Protein AF-A0A3A8ZNZ8-F1 (afdb_monomer_lite)

Radius of gyration: 24.86 Å; chains: 1; bounding box: 52×68×75 Å

Sequence (167 aa):
MGINGIGANYYQVGYTNNKATKAEEGKSFAEIASQKVTEADRQYCLDRASAAFDTIGAHAPDEVRQAWLEASEETGSNGFSITSDGKHFHIPKLLVQHIIRSHNGEVDPDNILGNSVESAIRVAEKALYDIDHPLSGSPAKSIEVQQETMKERAFYVAFLEKLKGLS

pLDDT: mean 82.11, std 17.79, range [33.75, 98.12]

Structure (mmCIF, N/CA/C/O backbone):
data_AF-A0A3A8ZNZ8-F1
#
_entry.id   AF-A0A3A8ZNZ8-F1
#
loop_
_atom_site.group_PDB
_atom_site.id
_atom_site.type_symbol
_atom_site.label_atom_id
_atom_site.label_alt_id
_atom_site.label_comp_id
_atom_site.label_asym_id
_atom_site.label_entity_id
_atom_site.label_seq_id
_atom_site.pdbx_PDB_ins_code
_atom_site.Cartn_x
_atom_site.Cartn_y
_atom_site.Cartn_z
_atom_site.occupancy
_atom_site.B_iso_or_equiv
_atom_site.auth_seq_id
_atom_site.auth_comp_id
_atom_site.auth_asym_id
_atom_site.auth_atom_id
_atom_site.pdbx_PDB_model_num
ATOM 1 N N . MET A 1 1 ? -26.461 53.769 60.589 1.00 36.34 1 MET A N 1
ATOM 2 C CA . MET A 1 1 ? -25.697 54.061 59.358 1.00 36.34 1 MET A CA 1
ATOM 3 C C . MET A 1 1 ? -25.602 52.775 58.562 1.00 36.34 1 MET A C 1
ATOM 5 O O . MET A 1 1 ? -25.002 51.827 59.049 1.00 36.34 1 MET A O 1
ATOM 9 N N . GLY A 1 2 ? -26.311 52.712 57.434 1.00 38.44 2 GLY A N 1
ATOM 10 C CA . GLY A 1 2 ? -26.341 51.547 56.551 1.00 38.44 2 GLY A CA 1
ATOM 11 C C . GLY A 1 2 ? -25.093 51.492 55.680 1.00 38.44 2 GLY A C 1
ATOM 12 O O . GLY A 1 2 ? -24.607 52.528 55.231 1.00 38.44 2 GLY A O 1
ATOM 13 N N . ILE A 1 3 ? -24.580 50.285 55.461 1.00 41.00 3 ILE A N 1
ATOM 14 C CA . ILE A 1 3 ? -23.475 50.034 54.541 1.00 41.00 3 ILE A CA 1
ATOM 15 C C . ILE A 1 3 ? -24.070 49.272 53.359 1.00 41.00 3 ILE A C 1
ATOM 17 O O . ILE A 1 3 ? -24.557 48.153 53.509 1.00 41.00 3 ILE A O 1
ATOM 21 N N . ASN A 1 4 ? -24.104 49.945 52.210 1.00 35.25 4 ASN A N 1
ATOM 22 C CA . ASN A 1 4 ? -24.603 49.438 50.939 1.00 35.25 4 ASN A CA 1
ATOM 23 C C . ASN A 1 4 ? -23.760 48.243 50.474 1.00 35.25 4 ASN A C 1
ATOM 25 O O . ASN A 1 4 ? -22.558 48.380 50.249 1.00 35.25 4 ASN A O 1
ATOM 29 N N . GLY A 1 5 ? -24.401 47.086 50.301 1.00 39.19 5 GLY A N 1
ATOM 30 C CA . GLY A 1 5 ? -23.822 45.945 49.599 1.00 39.19 5 GLY A CA 1
ATOM 31 C C . GLY A 1 5 ? -23.709 46.260 48.110 1.00 39.19 5 GLY A C 1
ATOM 32 O O . GLY A 1 5 ? -24.709 46.496 47.437 1.00 39.19 5 GLY A O 1
ATOM 33 N N . ILE A 1 6 ? -22.475 46.303 47.621 1.00 46.06 6 ILE A N 1
ATOM 34 C CA . ILE A 1 6 ? -22.113 46.539 46.225 1.00 46.06 6 ILE A CA 1
ATOM 35 C C . ILE A 1 6 ? -22.653 45.384 45.372 1.00 46.06 6 ILE A C 1
ATOM 37 O O . ILE A 1 6 ? -22.267 44.230 45.555 1.00 46.06 6 ILE A O 1
ATOM 41 N N . GLY A 1 7 ? -23.543 45.702 44.431 1.00 45.19 7 GLY A N 1
ATOM 42 C CA . GLY A 1 7 ? -23.989 44.782 43.392 1.00 45.19 7 GLY A CA 1
ATOM 43 C C . GLY A 1 7 ? -22.862 44.514 42.398 1.00 45.19 7 GLY A C 1
ATOM 44 O O . GLY A 1 7 ? -22.532 45.372 41.583 1.00 45.19 7 GLY A O 1
ATOM 45 N N . ALA A 1 8 ? -22.282 43.318 42.452 1.00 38.47 8 ALA A N 1
ATOM 46 C CA . ALA A 1 8 ? -21.431 42.796 41.393 1.00 38.47 8 ALA A CA 1
ATOM 47 C C . ALA A 1 8 ? -22.297 41.943 40.458 1.00 38.47 8 ALA A C 1
ATOM 49 O O . ALA A 1 8 ? -22.501 40.751 40.684 1.00 38.47 8 ALA A O 1
ATOM 50 N N . ASN A 1 9 ? -22.828 42.580 39.412 1.00 36.50 9 ASN A N 1
ATOM 51 C CA . ASN A 1 9 ? -23.412 41.899 38.260 1.00 36.50 9 ASN A CA 1
ATOM 52 C C . ASN A 1 9 ? -22.301 41.142 37.521 1.00 36.50 9 ASN A C 1
ATOM 54 O O . ASN A 1 9 ? -21.703 41.660 36.577 1.00 36.50 9 ASN A O 1
ATOM 58 N N . TYR A 1 10 ? -22.013 39.916 37.949 1.00 36.00 10 TYR A N 1
ATOM 59 C CA . TYR A 1 10 ? -21.301 38.974 37.099 1.00 36.00 10 TYR A CA 1
ATOM 60 C C . TYR A 1 10 ? -22.264 38.535 36.002 1.00 36.00 10 TYR A C 1
ATOM 62 O O . TYR A 1 10 ? -23.184 37.753 36.230 1.00 36.00 10 TYR A O 1
ATOM 70 N N . TYR A 1 11 ? -22.050 39.064 34.800 1.00 42.28 11 TYR A N 1
ATOM 71 C CA . TYR A 1 11 ? -22.561 38.461 33.582 1.00 42.28 11 TYR A CA 1
ATOM 72 C C . TYR A 1 11 ? -22.107 36.995 33.554 1.00 42.28 11 TYR A C 1
ATOM 74 O O . TYR A 1 11 ? -20.946 36.702 33.273 1.00 42.28 11 TYR A O 1
ATOM 82 N N . GLN A 1 12 ? -23.018 36.062 33.839 1.00 37.00 12 GLN A N 1
ATOM 83 C CA . GLN A 1 12 ? -22.897 34.702 33.331 1.00 37.00 12 GLN A CA 1
ATOM 84 C C . GLN A 1 12 ? -23.047 34.807 31.813 1.00 37.00 12 GLN A C 1
ATOM 86 O O . GLN A 1 12 ? -24.152 34.782 31.273 1.00 37.00 12 GLN A O 1
ATOM 91 N N . VAL A 1 13 ? -21.921 34.968 31.117 1.00 36.59 13 VAL A N 1
ATOM 92 C CA . VAL A 1 13 ? -21.830 34.640 29.696 1.00 36.59 13 VAL A CA 1
ATOM 93 C C . VAL A 1 13 ? -22.034 33.134 29.626 1.00 36.59 13 VAL A C 1
ATOM 95 O O . VAL A 1 13 ? -21.107 32.344 29.791 1.00 36.59 13 VAL A O 1
ATOM 98 N N . GLY A 1 14 ? -23.299 32.737 29.494 1.00 35.03 14 GLY A N 1
ATOM 99 C CA . GLY A 1 14 ? -23.655 31.378 29.150 1.00 35.03 14 GLY A CA 1
ATOM 100 C C . GLY A 1 14 ? -22.934 31.041 27.856 1.00 35.03 14 GLY A C 1
ATOM 101 O O . GLY A 1 14 ? -23.103 31.734 26.851 1.00 35.03 14 GLY A O 1
ATOM 102 N N . TYR A 1 15 ? -22.116 29.993 27.890 1.00 33.75 15 TYR A N 1
ATOM 103 C CA . TYR A 1 15 ? -21.685 29.326 26.675 1.00 33.75 15 TYR A CA 1
ATOM 104 C C . TYR A 1 15 ? -22.954 28.855 25.962 1.00 33.75 15 TYR A C 1
ATOM 106 O O . TYR A 1 15 ? -23.550 27.835 26.307 1.00 33.75 15 TYR A O 1
ATOM 114 N N . THR A 1 16 ? -23.414 29.647 24.998 1.00 40.22 16 THR A N 1
ATOM 115 C CA . THR A 1 16 ? -24.399 29.196 24.028 1.00 40.22 16 THR A CA 1
ATOM 116 C C . THR A 1 16 ? -23.654 28.253 23.099 1.00 40.22 16 THR A C 1
ATOM 118 O O . THR A 1 16 ? -22.947 28.668 22.184 1.00 40.22 16 THR A O 1
ATOM 121 N N . ASN A 1 17 ? -23.763 26.956 23.387 1.00 43.28 17 ASN A N 1
ATOM 122 C CA . ASN A 1 17 ? -23.356 25.898 22.472 1.00 43.28 17 ASN A CA 1
ATOM 123 C C . ASN A 1 17 ? -24.253 25.975 21.233 1.00 43.28 17 ASN A C 1
ATOM 125 O O . ASN A 1 17 ? -25.271 25.292 21.126 1.00 43.28 17 ASN A O 1
ATOM 129 N N . ASN A 1 18 ? -23.895 26.848 20.297 1.00 45.94 18 ASN A N 1
ATOM 130 C CA . ASN A 1 18 ? -24.490 26.847 18.976 1.00 45.94 18 ASN A CA 1
ATOM 131 C C . ASN A 1 18 ? -23.958 25.627 18.220 1.00 45.94 18 ASN A C 1
ATOM 133 O O . ASN A 1 18 ? -22.758 25.500 17.994 1.00 45.94 18 ASN A O 1
ATOM 137 N N . LYS A 1 19 ? -24.909 24.780 17.806 1.00 47.66 19 LYS A N 1
ATOM 138 C CA . LYS A 1 19 ? -24.774 23.512 17.068 1.00 47.66 19 LYS A CA 1
ATOM 139 C C . LYS A 1 19 ? -24.473 22.275 17.920 1.00 47.66 19 LYS A C 1
ATOM 141 O O . LYS A 1 19 ? -23.545 21.527 17.645 1.00 47.66 19 LYS A O 1
ATOM 146 N N . ALA A 1 20 ? -25.373 21.968 18.853 1.00 43.81 20 ALA A N 1
ATOM 147 C CA . ALA A 1 20 ? -25.724 20.566 19.051 1.00 43.81 20 ALA A CA 1
ATOM 148 C C . ALA A 1 20 ? -26.429 20.086 17.770 1.00 43.81 20 ALA A C 1
ATOM 150 O O . ALA A 1 20 ? -27.614 20.354 17.558 1.00 43.81 20 ALA A O 1
ATOM 151 N N . THR A 1 21 ? -25.691 19.436 16.867 1.00 53.06 21 THR A N 1
ATOM 152 C CA . THR A 1 21 ? -26.305 18.494 15.926 1.00 53.06 21 THR A CA 1
ATOM 153 C C . THR A 1 21 ? -27.186 17.569 16.755 1.00 53.06 21 THR A C 1
ATOM 155 O O . THR A 1 21 ? -26.719 17.056 17.772 1.00 53.06 21 THR A O 1
ATOM 158 N N . LYS A 1 22 ? -28.471 17.457 16.384 1.00 54.25 22 LYS A N 1
ATOM 159 C CA . LYS A 1 22 ? -29.459 16.595 17.050 1.00 54.25 22 LYS A CA 1
ATOM 160 C C . LYS A 1 22 ? -28.769 15.305 17.483 1.00 54.25 22 LYS A C 1
ATOM 162 O O . LYS A 1 22 ? -28.210 14.622 16.629 1.00 54.25 22 LYS A O 1
ATOM 167 N N . ALA A 1 23 ? -28.768 15.025 18.787 1.00 52.75 23 ALA A N 1
ATOM 168 C CA . ALA A 1 23 ? -28.345 13.728 19.287 1.00 52.75 23 ALA A CA 1
ATOM 169 C C . ALA A 1 23 ? -29.103 12.676 18.473 1.00 52.75 23 ALA A C 1
ATOM 171 O O . ALA A 1 23 ? -30.332 12.741 18.407 1.00 52.75 23 ALA A O 1
ATOM 172 N N . GLU A 1 24 ? -28.382 11.794 17.779 1.00 57.34 24 GLU A N 1
ATOM 173 C CA . GLU A 1 24 ? -29.011 10.656 17.117 1.00 57.34 24 GLU A CA 1
ATOM 174 C C . GLU A 1 24 ? -29.791 9.902 18.195 1.00 57.34 24 GLU A C 1
ATOM 176 O O . GLU A 1 24 ? -29.217 9.480 19.203 1.00 57.34 24 GLU A O 1
ATOM 181 N N . GLU A 1 25 ? -31.116 9.862 18.043 1.00 59.38 25 GLU A N 1
ATOM 182 C CA . GLU A 1 25 ? -32.033 9.352 19.058 1.00 59.38 25 GLU A CA 1
ATOM 183 C C . GLU A 1 25 ? -31.587 7.948 19.501 1.00 59.38 25 GLU A C 1
ATOM 185 O O . GLU A 1 25 ? -31.598 7.007 18.714 1.00 59.38 25 GLU A O 1
ATOM 190 N N . GLY A 1 26 ? -31.161 7.816 20.764 1.00 70.69 26 GLY A N 1
ATOM 191 C CA . GLY A 1 26 ? -30.842 6.529 21.394 1.00 70.69 26 GLY A CA 1
ATOM 192 C C . GLY A 1 26 ? -29.365 6.225 21.680 1.00 70.69 26 GLY A C 1
ATOM 193 O O . GLY A 1 26 ? -29.114 5.267 22.407 1.00 70.69 26 GLY A O 1
ATOM 194 N N . LYS A 1 27 ? -28.394 7.016 21.198 1.00 78.00 27 LYS A N 1
ATOM 195 C CA . LYS A 1 27 ? -26.958 6.744 21.432 1.00 78.00 27 LYS A CA 1
ATOM 196 C C . LYS A 1 27 ? -26.385 7.494 22.638 1.00 78.00 27 LYS A C 1
ATOM 198 O O . LYS A 1 27 ? -26.666 8.673 22.855 1.00 78.00 27 LYS A O 1
ATOM 203 N N . SER A 1 28 ? -25.535 6.820 23.416 1.00 88.31 28 SER A N 1
ATOM 204 C CA . SER A 1 28 ? -24.779 7.441 24.519 1.00 88.31 28 SER A CA 1
ATOM 205 C C . SER A 1 28 ? -23.675 8.363 23.985 1.00 88.31 28 SER A C 1
ATOM 207 O O . SER A 1 28 ? -23.130 8.121 22.911 1.00 88.31 28 SER A O 1
ATOM 209 N N . PHE A 1 29 ? -23.262 9.378 24.756 1.00 87.44 29 PHE A N 1
ATOM 210 C CA . PHE A 1 29 ? -22.098 10.214 24.418 1.00 87.44 29 PHE A CA 1
ATOM 211 C C . PHE A 1 29 ? -20.851 9.373 24.114 1.00 87.44 29 PHE A C 1
ATOM 213 O O . PHE A 1 29 ? -20.137 9.664 23.160 1.00 87.44 29 PHE A O 1
ATOM 220 N N . ALA A 1 30 ? -20.613 8.313 24.895 1.00 89.12 30 ALA A N 1
ATOM 221 C CA . ALA A 1 30 ? -19.481 7.416 24.677 1.00 89.12 30 ALA A CA 1
ATOM 222 C C . ALA A 1 30 ? -19.565 6.711 23.314 1.00 89.12 30 ALA A C 1
ATOM 224 O O . ALA A 1 30 ? -18.562 6.589 22.624 1.00 89.12 30 ALA A O 1
ATOM 225 N N . GLU A 1 31 ? -20.766 6.310 22.899 1.00 89.69 31 GLU A N 1
ATOM 226 C CA . GLU A 1 31 ? -20.994 5.649 21.614 1.00 89.69 31 GLU A CA 1
ATOM 227 C C . GLU A 1 31 ? -20.790 6.611 20.439 1.00 89.69 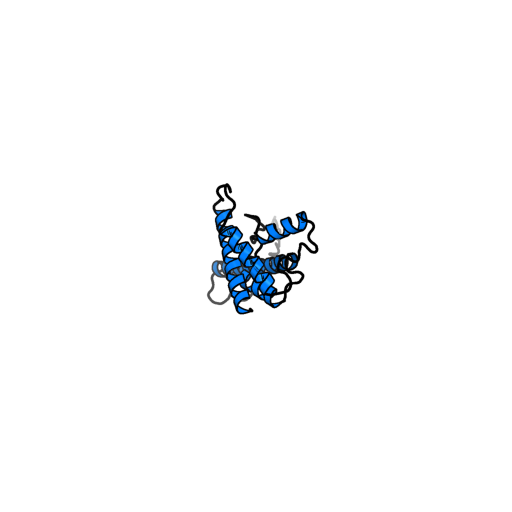31 GLU A C 1
ATOM 229 O O . GLU A 1 31 ? -20.114 6.269 19.470 1.00 89.69 31 GLU A O 1
ATOM 234 N N . ILE A 1 32 ? -21.303 7.840 20.557 1.00 89.88 32 ILE A N 1
ATOM 235 C CA . ILE A 1 32 ? -21.091 8.901 19.564 1.00 89.88 32 ILE A CA 1
ATOM 236 C C . ILE A 1 32 ? -19.599 9.235 19.462 1.00 89.88 32 ILE A C 1
ATOM 238 O O . ILE A 1 32 ? -19.070 9.351 18.359 1.00 89.88 32 ILE A O 1
ATOM 242 N N . ALA A 1 33 ? -18.907 9.368 20.596 1.00 88.75 33 ALA A N 1
ATOM 243 C CA . ALA A 1 33 ? -17.475 9.640 20.623 1.00 88.75 33 ALA A CA 1
ATOM 244 C C . ALA A 1 33 ? -16.678 8.509 19.955 1.00 88.75 33 ALA A C 1
ATOM 246 O O . ALA A 1 33 ? -15.843 8.791 19.101 1.00 88.75 33 ALA A O 1
ATOM 247 N N . SER A 1 34 ? -16.970 7.244 20.273 1.00 88.50 34 SER A N 1
ATOM 248 C CA . SER A 1 34 ? -16.324 6.095 19.628 1.00 88.50 34 SER A CA 1
ATOM 249 C C . SER A 1 34 ? -16.573 6.060 18.121 1.00 88.50 34 SER A C 1
ATOM 251 O O . SER A 1 34 ? -15.618 5.906 17.366 1.00 88.50 34 SER A O 1
ATOM 253 N N . GLN A 1 35 ? -17.813 6.278 17.670 1.00 89.25 35 GLN A N 1
ATOM 254 C CA . GLN A 1 35 ? -18.138 6.345 16.239 1.00 89.25 35 GLN A CA 1
ATOM 255 C C . GLN A 1 35 ? -17.363 7.463 15.539 1.00 89.25 35 GLN A C 1
ATOM 257 O O . GLN A 1 35 ? -16.746 7.228 14.504 1.00 89.25 35 GLN A O 1
ATOM 262 N N . LYS A 1 36 ? -17.324 8.661 16.133 1.00 89.06 36 LYS A N 1
ATOM 263 C CA . LYS A 1 36 ? -16.602 9.809 15.569 1.00 89.06 36 LYS A CA 1
ATOM 264 C C . LYS A 1 36 ? -15.096 9.582 15.492 1.00 89.06 36 LYS A C 1
ATOM 266 O O . LYS A 1 36 ? -14.484 10.005 14.517 1.00 89.06 36 LYS A O 1
ATOM 271 N N . VAL A 1 37 ? -14.507 8.912 16.484 1.00 87.75 37 VAL A N 1
ATOM 272 C CA . VAL A 1 37 ? -13.087 8.531 16.450 1.00 87.75 37 VAL A CA 1
ATOM 273 C C . VAL A 1 37 ? -12.831 7.543 15.312 1.00 87.75 37 VAL A C 1
ATOM 275 O O . VAL A 1 37 ? -11.935 7.777 14.511 1.00 87.75 37 VAL A O 1
ATOM 278 N N . THR A 1 38 ? -13.661 6.506 15.163 1.00 86.31 38 THR A N 1
ATOM 279 C CA . THR A 1 38 ? -13.523 5.531 14.067 1.00 86.31 38 THR A CA 1
ATOM 280 C C . THR A 1 38 ? -13.693 6.168 12.685 1.00 86.31 38 THR A C 1
ATOM 282 O O . THR A 1 38 ? -12.931 5.862 11.770 1.00 86.31 38 THR A O 1
ATOM 285 N N . GLU A 1 39 ? -14.664 7.068 12.518 1.00 87.31 39 GLU A N 1
ATOM 286 C CA . GLU A 1 39 ? -14.856 7.829 11.275 1.00 87.31 39 GLU A CA 1
ATOM 287 C C . GLU A 1 39 ? -13.633 8.699 10.950 1.00 87.31 39 GLU A C 1
ATOM 289 O O . GLU A 1 39 ? -13.175 8.716 9.808 1.00 87.31 39 GLU A O 1
ATOM 294 N N . ALA A 1 40 ? -13.083 9.393 11.952 1.00 85.81 40 ALA A N 1
ATOM 295 C CA . ALA A 1 40 ? -11.902 10.232 11.783 1.00 85.81 40 ALA A CA 1
ATOM 296 C C . ALA A 1 40 ? -10.648 9.410 11.440 1.00 85.81 40 ALA A C 1
ATOM 298 O O . ALA A 1 40 ? -9.912 9.790 10.532 1.00 85.81 40 ALA A O 1
ATOM 299 N N . ASP A 1 41 ? -10.431 8.273 12.108 1.00 83.44 41 ASP A N 1
ATOM 300 C CA . ASP A 1 41 ? -9.320 7.362 11.809 1.00 83.44 41 ASP A CA 1
ATOM 301 C C . ASP A 1 41 ? -9.432 6.779 10.391 1.00 83.44 41 ASP A C 1
ATOM 303 O O . ASP A 1 41 ? -8.433 6.708 9.672 1.00 83.44 41 ASP A O 1
ATOM 307 N N . ARG A 1 42 ? -10.646 6.413 9.950 1.00 86.12 42 ARG A N 1
ATOM 308 C CA . ARG A 1 42 ? -10.897 5.948 8.575 1.00 86.12 42 ARG A CA 1
ATOM 309 C C . ARG A 1 42 ? -10.574 7.033 7.554 1.00 86.12 42 ARG A C 1
ATOM 311 O O . ARG A 1 42 ? -9.854 6.758 6.597 1.00 86.12 42 ARG A O 1
ATOM 318 N N . GLN A 1 43 ? -11.070 8.253 7.765 1.00 88.12 43 GLN A N 1
ATOM 319 C CA . GLN A 1 43 ? -10.791 9.374 6.866 1.00 88.12 43 GLN A CA 1
ATOM 320 C C . GLN A 1 43 ? -9.289 9.666 6.797 1.00 88.12 43 GLN A C 1
ATOM 322 O O . GLN A 1 43 ? -8.736 9.774 5.706 1.00 88.12 43 GLN A O 1
ATOM 327 N N . TYR A 1 44 ? -8.613 9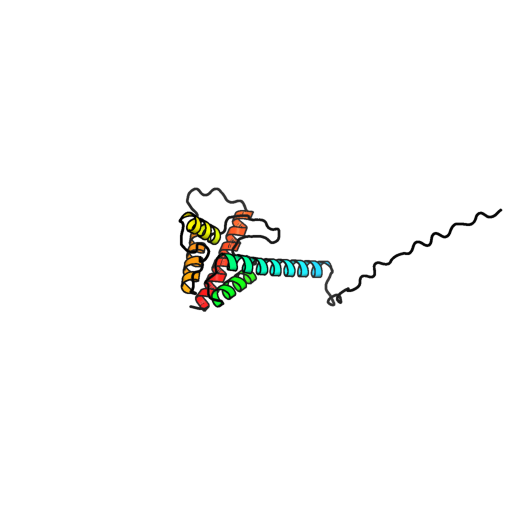.710 7.947 1.00 86.38 44 TYR A N 1
ATOM 328 C CA . TYR A 1 44 ? -7.166 9.888 8.003 1.00 86.38 44 TYR A CA 1
ATOM 329 C C . TYR A 1 44 ? -6.429 8.797 7.214 1.00 86.38 44 TYR A C 1
ATOM 331 O O . TYR A 1 44 ? -5.490 9.088 6.472 1.00 86.38 44 TYR A O 1
ATOM 339 N N . CYS A 1 45 ? -6.845 7.535 7.364 1.00 86.12 45 CYS A N 1
ATOM 340 C CA . CYS A 1 45 ? -6.238 6.417 6.652 1.00 86.12 45 CYS A CA 1
ATOM 341 C C . CYS A 1 45 ? -6.368 6.577 5.132 1.00 86.12 45 CYS A C 1
ATOM 343 O O . CYS A 1 45 ? -5.375 6.411 4.425 1.00 86.12 45 CYS A O 1
ATOM 345 N N . LEU A 1 46 ? -7.547 6.975 4.644 1.00 90.25 46 LEU A N 1
ATOM 346 C CA . LEU A 1 46 ? -7.803 7.228 3.224 1.00 90.25 46 LEU A CA 1
ATOM 347 C C . LEU A 1 46 ? -6.996 8.410 2.678 1.00 90.25 46 LEU A C 1
ATOM 349 O O . LEU A 1 46 ? -6.355 8.279 1.634 1.00 90.25 46 LEU A O 1
ATOM 353 N N . ASP A 1 47 ? -6.957 9.530 3.400 1.00 90.81 47 ASP A N 1
ATOM 354 C CA . ASP A 1 47 ? -6.158 10.699 3.012 1.00 90.81 47 ASP A CA 1
ATOM 355 C C . ASP A 1 47 ? -4.674 10.320 2.901 1.00 90.81 47 ASP A C 1
ATOM 357 O O . ASP A 1 47 ? -3.971 10.689 1.953 1.00 90.81 47 ASP A O 1
ATOM 361 N N . ARG A 1 48 ? -4.192 9.514 3.855 1.00 88.94 48 ARG A N 1
ATOM 362 C CA . ARG A 1 48 ? -2.812 9.031 3.863 1.00 88.94 48 ARG A CA 1
ATOM 363 C C . ARG A 1 48 ? -2.549 8.002 2.769 1.00 88.94 48 ARG A C 1
ATOM 365 O O . ARG A 1 48 ? -1.462 8.021 2.200 1.00 88.94 48 ARG A O 1
ATOM 372 N N . ALA A 1 49 ? -3.517 7.142 2.463 1.00 91.19 49 ALA A N 1
ATOM 373 C CA . ALA A 1 49 ? -3.441 6.177 1.373 1.00 91.19 49 ALA A CA 1
ATOM 374 C C . ALA A 1 49 ? -3.344 6.878 0.016 1.00 91.19 49 ALA A C 1
ATOM 376 O O . ALA A 1 49 ? -2.513 6.487 -0.800 1.00 91.19 49 ALA A O 1
ATOM 377 N N . SER A 1 50 ? -4.124 7.943 -0.198 1.00 92.38 50 SER A N 1
ATOM 378 C CA . SER A 1 50 ? -4.035 8.770 -1.405 1.00 92.38 50 SER A CA 1
ATOM 379 C C . SER A 1 50 ? -2.650 9.401 -1.538 1.00 92.38 50 SER A C 1
ATOM 381 O O . SER A 1 50 ? -2.006 9.257 -2.571 1.00 92.38 50 SER A O 1
ATOM 383 N N . ALA A 1 51 ? -2.143 10.027 -0.470 1.00 89.56 51 ALA A N 1
ATOM 384 C CA . ALA A 1 51 ? -0.812 10.637 -0.485 1.00 89.56 51 ALA A CA 1
ATOM 385 C C . ALA A 1 51 ? 0.315 9.608 -0.710 1.00 89.56 51 ALA A C 1
ATOM 387 O O . ALA A 1 51 ? 1.300 9.893 -1.393 1.00 89.56 51 ALA A O 1
ATOM 388 N N . ALA A 1 52 ? 0.177 8.407 -0.138 1.00 88.38 52 ALA A N 1
ATOM 389 C CA . ALA A 1 52 ? 1.100 7.304 -0.380 1.00 88.38 52 ALA A CA 1
ATOM 390 C C . ALA A 1 52 ? 1.079 6.887 -1.854 1.00 88.38 52 ALA A C 1
ATOM 392 O O . ALA A 1 52 ? 2.140 6.760 -2.462 1.00 88.38 52 ALA A O 1
ATOM 393 N N . PHE A 1 53 ? -0.112 6.749 -2.443 1.00 91.56 53 PHE A N 1
ATOM 394 C CA . PHE A 1 53 ? -0.268 6.415 -3.854 1.00 91.56 53 PHE A CA 1
ATOM 395 C C . PHE A 1 53 ? 0.385 7.453 -4.766 1.00 91.56 53 PHE A C 1
ATOM 397 O O . PHE A 1 53 ? 1.146 7.083 -5.656 1.00 91.56 53 PHE A O 1
ATOM 404 N N . ASP A 1 54 ? 0.168 8.743 -4.513 1.00 89.94 54 ASP A N 1
ATOM 405 C CA . ASP A 1 54 ? 0.750 9.819 -5.324 1.00 89.94 54 ASP A CA 1
ATOM 406 C C . ASP A 1 54 ? 2.291 9.819 -5.298 1.00 89.94 54 ASP A C 1
ATOM 408 O O . ASP A 1 54 ? 2.922 10.327 -6.221 1.00 89.94 54 ASP A O 1
ATOM 412 N N . THR A 1 55 ? 2.905 9.197 -4.283 1.00 87.06 55 THR A N 1
ATOM 413 C CA . THR A 1 55 ? 4.365 9.022 -4.193 1.00 87.06 55 THR A CA 1
ATOM 414 C C . THR A 1 55 ? 4.883 7.881 -5.078 1.00 87.06 55 THR A C 1
ATOM 416 O O . THR A 1 55 ? 6.027 7.927 -5.509 1.00 87.06 55 THR A O 1
ATOM 419 N N . ILE A 1 56 ? 4.084 6.835 -5.328 1.00 87.94 56 ILE A N 1
ATOM 420 C CA . ILE A 1 56 ? 4.562 5.574 -5.946 1.00 87.94 56 ILE A CA 1
ATOM 421 C C . ILE A 1 56 ? 3.843 5.177 -7.246 1.00 87.94 56 ILE A C 1
ATOM 423 O O . ILE A 1 56 ? 4.182 4.176 -7.889 1.00 87.94 56 ILE A O 1
ATOM 427 N N . GLY A 1 57 ? 2.777 5.903 -7.568 1.00 88.38 57 GLY A N 1
ATOM 428 C CA . GLY A 1 57 ? 1.798 5.586 -8.599 1.00 88.38 57 GLY A CA 1
ATOM 429 C C . GLY A 1 57 ? 1.651 6.698 -9.628 1.00 88.38 57 GLY A C 1
ATOM 430 O O . GLY A 1 57 ? 0.594 6.803 -10.239 1.00 88.38 57 GLY A O 1
ATOM 431 N N . ALA A 1 58 ? 2.686 7.521 -9.836 1.00 86.38 58 ALA A N 1
ATOM 432 C CA . ALA A 1 58 ? 2.645 8.684 -10.732 1.00 86.38 58 ALA A CA 1
ATOM 433 C C . ALA A 1 58 ? 2.141 8.365 -12.156 1.00 86.38 58 ALA A C 1
ATOM 435 O O . ALA A 1 58 ? 1.542 9.218 -12.812 1.00 86.38 58 ALA A O 1
ATOM 436 N N . HIS A 1 59 ? 2.354 7.133 -12.625 1.00 90.88 59 HIS A N 1
ATOM 437 C CA . HIS A 1 59 ? 1.914 6.655 -13.937 1.00 90.88 59 HIS A CA 1
ATOM 438 C C . HIS A 1 59 ? 0.901 5.509 -13.880 1.00 90.88 59 HIS A C 1
ATOM 440 O O . HIS A 1 59 ? 0.541 4.970 -14.928 1.00 90.88 59 HIS A O 1
ATOM 446 N N . ALA A 1 60 ? 0.441 5.138 -12.686 1.00 94.69 60 ALA A N 1
ATOM 447 C CA . ALA A 1 60 ? -0.485 4.033 -12.516 1.00 94.69 60 ALA A CA 1
ATOM 448 C C . ALA A 1 60 ? -1.895 4.405 -13.022 1.00 94.69 60 ALA A C 1
ATOM 450 O O . ALA A 1 60 ? -2.328 5.542 -12.819 1.00 94.69 60 ALA A O 1
ATOM 451 N N . PRO A 1 61 ? -2.622 3.466 -13.659 1.00 95.94 61 PRO A N 1
ATOM 452 C CA . PRO A 1 61 ? -4.009 3.675 -14.072 1.00 95.94 61 PRO A CA 1
ATOM 453 C C . PRO A 1 61 ? -4.939 4.008 -12.896 1.00 95.94 61 PRO A C 1
ATOM 455 O O . PRO A 1 61 ? -4.687 3.605 -11.755 1.00 95.94 61 PRO A O 1
ATOM 458 N N . ASP A 1 62 ? -6.050 4.693 -13.174 1.00 96.44 62 ASP A N 1
ATOM 459 C CA . ASP A 1 62 ? -7.021 5.078 -12.142 1.00 96.44 62 ASP A CA 1
ATOM 460 C C . ASP A 1 62 ? -7.664 3.860 -11.464 1.00 96.44 62 ASP A C 1
ATOM 462 O O . ASP A 1 62 ? -7.961 3.901 -10.270 1.00 96.44 62 ASP A O 1
ATOM 466 N N . GLU A 1 63 ? -7.799 2.739 -12.171 1.00 96.94 63 GLU A N 1
ATOM 467 C CA . GLU A 1 63 ? -8.297 1.482 -11.612 1.00 96.94 63 GLU A CA 1
ATOM 468 C C . GLU A 1 63 ? -7.338 0.920 -10.549 1.00 96.94 63 GLU A C 1
ATOM 470 O O . GLU A 1 63 ? -7.772 0.378 -9.532 1.00 96.94 63 GLU A O 1
ATOM 475 N N . VAL A 1 64 ? -6.024 1.111 -10.732 1.00 97.25 64 VAL A N 1
ATOM 476 C CA . VAL A 1 64 ? -5.006 0.740 -9.736 1.00 97.25 64 VAL A CA 1
ATOM 477 C C . VAL A 1 64 ? -5.095 1.659 -8.517 1.00 97.25 64 VAL A C 1
ATOM 479 O O . VAL A 1 64 ? -5.007 1.178 -7.385 1.00 97.25 64 VAL A O 1
ATOM 482 N N . ARG A 1 65 ? -5.327 2.965 -8.719 1.00 96.19 65 ARG A N 1
ATOM 483 C CA . ARG A 1 65 ? -5.587 3.918 -7.624 1.00 96.19 65 ARG A CA 1
ATOM 484 C C . ARG A 1 65 ? -6.834 3.531 -6.836 1.00 96.19 65 ARG A C 1
ATOM 486 O O . ARG A 1 65 ? -6.805 3.531 -5.608 1.00 96.19 65 ARG A O 1
ATOM 493 N 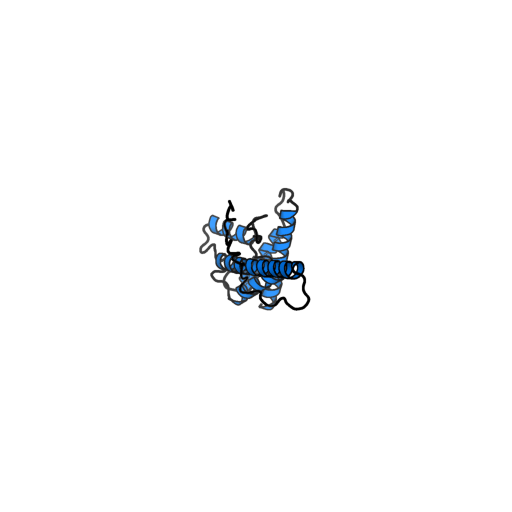N . GLN A 1 66 ? -7.917 3.182 -7.520 1.00 97.00 66 GLN A N 1
ATOM 494 C CA . GLN A 1 66 ? -9.155 2.770 -6.869 1.00 97.00 66 GLN A CA 1
ATOM 495 C C . GLN A 1 66 ? -8.953 1.488 -6.052 1.00 97.00 66 GLN A C 1
ATOM 497 O O . GLN A 1 66 ? -9.289 1.467 -4.868 1.00 97.00 66 GLN A O 1
ATOM 502 N N . ALA A 1 67 ? -8.328 0.461 -6.636 1.00 97.56 67 ALA A N 1
ATOM 503 C CA . ALA A 1 67 ? -8.007 -0.779 -5.929 1.00 97.56 67 ALA A CA 1
ATOM 504 C C . ALA A 1 67 ? -7.143 -0.527 -4.680 1.00 97.56 67 ALA A C 1
ATOM 506 O O . ALA A 1 67 ? -7.348 -1.160 -3.644 1.00 97.56 67 ALA A O 1
ATOM 507 N N . TRP A 1 68 ? -6.200 0.416 -4.755 1.00 95.94 68 TRP A N 1
ATOM 508 C CA . TRP A 1 68 ? -5.372 0.824 -3.621 1.00 95.94 68 TRP A CA 1
ATOM 509 C C . TRP A 1 68 ? -6.208 1.434 -2.492 1.00 95.94 68 TRP A C 1
ATOM 511 O O . TRP A 1 68 ? -6.108 0.997 -1.346 1.00 95.94 68 TRP A O 1
ATOM 521 N N . LEU A 1 69 ? -7.064 2.411 -2.806 1.00 95.50 69 LEU A N 1
ATOM 522 C CA . LEU A 1 69 ? -7.903 3.090 -1.812 1.00 95.50 69 LEU A CA 1
ATOM 523 C C . LEU A 1 69 ? -8.923 2.142 -1.172 1.00 95.50 69 LEU A C 1
ATOM 525 O O . LEU A 1 69 ? -9.097 2.169 0.045 1.00 95.50 69 LEU A O 1
ATOM 529 N N . GLU A 1 70 ? -9.543 1.263 -1.959 1.00 96.06 70 GLU A N 1
ATOM 530 C CA . GLU A 1 70 ? -10.464 0.243 -1.447 1.00 96.06 70 GLU A CA 1
ATOM 531 C C . GLU A 1 70 ? -9.747 -0.759 -0.530 1.00 96.06 70 GLU A C 1
ATOM 533 O O . GLU A 1 70 ? -10.282 -1.140 0.511 1.00 96.06 70 GLU A O 1
ATOM 538 N N . ALA A 1 71 ? -8.526 -1.187 -0.876 1.00 95.75 71 ALA A N 1
ATOM 539 C CA . ALA A 1 71 ? -7.730 -2.061 -0.012 1.00 95.75 71 ALA A CA 1
ATOM 540 C C . ALA A 1 71 ? -7.323 -1.350 1.286 1.00 95.75 71 ALA A C 1
ATOM 542 O O . ALA A 1 71 ? -7.310 -1.963 2.358 1.00 95.75 71 ALA A O 1
ATOM 543 N N . SER A 1 72 ? -7.025 -0.052 1.213 1.00 93.44 72 SER A N 1
ATOM 544 C CA . SER A 1 72 ? -6.740 0.756 2.396 1.00 93.44 72 SER A CA 1
ATOM 545 C C . SER A 1 72 ? -7.942 0.904 3.312 1.00 93.44 72 SER A C 1
ATOM 547 O O . SER A 1 72 ? -7.804 0.776 4.528 1.00 93.44 72 SER A O 1
ATOM 549 N N . GLU A 1 73 ? -9.118 1.123 2.737 1.00 92.19 73 GLU A N 1
ATOM 550 C CA . GLU A 1 73 ? -10.370 1.201 3.477 1.00 92.19 73 GLU A CA 1
ATOM 551 C C . GLU A 1 73 ? -10.707 -0.111 4.192 1.00 92.19 73 GLU A C 1
ATOM 553 O O . GLU A 1 73 ? -11.060 -0.103 5.370 1.00 92.19 73 GLU A O 1
ATOM 558 N N . GLU A 1 74 ? -10.565 -1.234 3.489 1.00 93.12 74 GLU A N 1
ATOM 559 C CA . GLU A 1 74 ? -10.889 -2.567 3.999 1.00 93.12 74 GLU A CA 1
ATOM 560 C C . GLU A 1 74 ? -9.974 -2.983 5.157 1.00 93.12 74 GLU A C 1
ATOM 562 O O . GLU A 1 74 ? -10.418 -3.582 6.138 1.00 93.12 74 GLU A O 1
ATOM 567 N N . THR A 1 75 ? -8.688 -2.651 5.053 1.00 90.62 75 THR A N 1
ATOM 568 C CA . THR A 1 75 ? -7.661 -3.117 5.994 1.00 90.62 75 THR A CA 1
ATOM 569 C C . THR A 1 75 ? -7.303 -2.098 7.071 1.00 90.62 75 THR A C 1
ATOM 571 O O . THR A 1 75 ? -6.609 -2.436 8.033 1.00 90.62 75 THR A O 1
ATOM 574 N N . GLY A 1 76 ? -7.746 -0.846 6.923 1.00 87.62 76 GLY A N 1
ATOM 575 C CA . GLY A 1 76 ? -7.323 0.268 7.770 1.00 87.62 76 GLY A CA 1
ATOM 576 C C . GLY A 1 76 ? -5.832 0.598 7.636 1.00 87.62 76 GLY A C 1
ATOM 577 O O . GLY A 1 76 ? -5.256 1.199 8.544 1.00 87.62 76 GLY A O 1
ATOM 578 N N . SER A 1 77 ? -5.195 0.204 6.529 1.00 87.31 77 SER A N 1
ATOM 579 C CA . SER A 1 77 ? -3.770 0.412 6.254 1.00 87.31 77 SER A CA 1
ATOM 580 C C . SER A 1 77 ? -3.573 1.275 5.013 1.00 87.31 77 SER A C 1
ATOM 582 O O . SER A 1 77 ? -4.083 0.975 3.944 1.00 87.31 77 SER A O 1
ATOM 584 N N . ASN A 1 78 ? -2.751 2.314 5.105 1.00 81.75 78 ASN A N 1
ATOM 585 C CA . ASN A 1 78 ? -2.459 3.216 3.982 1.00 81.75 78 ASN A CA 1
ATOM 586 C C . ASN A 1 78 ? -1.377 2.699 3.015 1.00 81.75 78 ASN A C 1
ATOM 588 O O . ASN A 1 78 ? -0.815 3.482 2.252 1.00 81.75 78 ASN A O 1
ATOM 592 N N . GLY A 1 79 ? -0.996 1.421 3.111 1.00 78.56 79 GLY A N 1
ATOM 593 C CA . GLY A 1 79 ? 0.103 0.819 2.344 1.00 78.56 79 GLY A CA 1
ATOM 594 C C . GLY A 1 79 ? 1.509 1.272 2.769 1.00 78.56 79 GLY A C 1
ATOM 595 O O . GLY A 1 79 ? 2.496 0.639 2.399 1.00 78.56 79 GLY A O 1
ATOM 596 N N . PHE A 1 80 ? 1.626 2.330 3.580 1.00 78.88 80 PHE A N 1
ATOM 597 C CA . PHE A 1 80 ? 2.890 2.896 4.068 1.00 78.88 80 PHE A CA 1
ATOM 598 C C . PHE A 1 80 ? 3.118 2.674 5.577 1.00 78.88 80 PHE A C 1
ATOM 600 O O . PHE A 1 80 ? 4.083 3.192 6.141 1.00 78.88 80 PHE A O 1
ATOM 607 N N . SER A 1 81 ? 2.271 1.870 6.230 1.00 73.19 81 SER A N 1
ATOM 608 C CA . SER A 1 81 ? 2.379 1.504 7.657 1.00 73.19 81 SER A CA 1
ATOM 609 C C . SER A 1 81 ? 2.552 2.713 8.590 1.00 73.19 81 SER A C 1
ATOM 611 O O . SER A 1 81 ? 3.349 2.690 9.530 1.00 73.19 81 SER A O 1
ATOM 613 N N . ILE A 1 82 ? 1.825 3.794 8.287 1.00 75.56 82 ILE A N 1
ATOM 614 C CA . ILE A 1 82 ? 1.793 5.025 9.087 1.00 75.56 82 ILE A CA 1
ATOM 615 C C . ILE A 1 82 ? 0.493 5.029 9.876 1.00 75.56 82 ILE A C 1
ATOM 617 O O . ILE A 1 82 ? -0.583 5.020 9.278 1.00 75.56 82 ILE A O 1
ATOM 621 N N . THR A 1 83 ? 0.568 5.043 11.199 1.00 70.56 83 THR A N 1
ATOM 622 C CA . THR A 1 83 ? -0.627 5.108 12.051 1.00 70.56 83 THR A CA 1
ATOM 623 C C . THR A 1 83 ? -1.205 6.525 12.116 1.00 70.56 83 THR A C 1
ATOM 625 O O . THR A 1 83 ? -0.546 7.490 11.724 1.00 70.56 83 THR A O 1
ATOM 628 N N . SER A 1 84 ? -2.440 6.675 12.614 1.00 69.25 84 SER A N 1
ATOM 629 C CA . SER A 1 84 ? -3.109 7.985 12.714 1.00 69.25 84 SER A CA 1
ATOM 630 C C . SER A 1 84 ? -2.413 8.981 13.642 1.00 69.25 84 SER A C 1
ATOM 632 O O . SER A 1 84 ? -2.487 10.190 13.429 1.00 69.25 84 SER A O 1
ATOM 634 N N . ASP A 1 85 ? -1.634 8.488 14.605 1.00 72.00 85 ASP A N 1
ATOM 635 C CA . ASP A 1 85 ? -0.750 9.285 15.460 1.00 72.00 85 ASP A CA 1
ATOM 636 C C . ASP A 1 85 ? 0.630 9.572 14.830 1.00 72.00 85 ASP A C 1
ATOM 638 O O . ASP A 1 85 ? 1.523 10.095 15.500 1.00 72.00 85 ASP A O 1
ATOM 642 N N . GLY A 1 86 ? 0.818 9.253 13.545 1.00 70.38 86 GLY A N 1
ATOM 643 C CA . GLY A 1 86 ? 2.024 9.558 12.773 1.00 70.38 86 GLY A CA 1
ATOM 644 C C . GLY A 1 86 ? 3.229 8.670 13.088 1.00 70.38 86 GLY A C 1
ATOM 645 O O . GLY A 1 86 ? 4.343 8.987 12.665 1.00 70.38 86 GLY A O 1
ATOM 646 N N . LYS A 1 87 ? 3.047 7.572 13.831 1.00 78.06 87 LYS A N 1
ATOM 647 C CA . LYS A 1 87 ? 4.135 6.633 14.119 1.00 78.06 87 LYS A CA 1
ATOM 648 C C . LYS A 1 87 ? 4.399 5.710 12.933 1.00 78.06 87 LYS A C 1
ATOM 650 O O . LYS A 1 87 ? 3.495 5.291 12.216 1.00 78.06 87 LYS A O 1
ATOM 655 N N . HIS A 1 88 ? 5.675 5.365 12.789 1.00 73.69 88 HIS A N 1
ATOM 656 C CA . HIS A 1 88 ? 6.163 4.323 11.898 1.00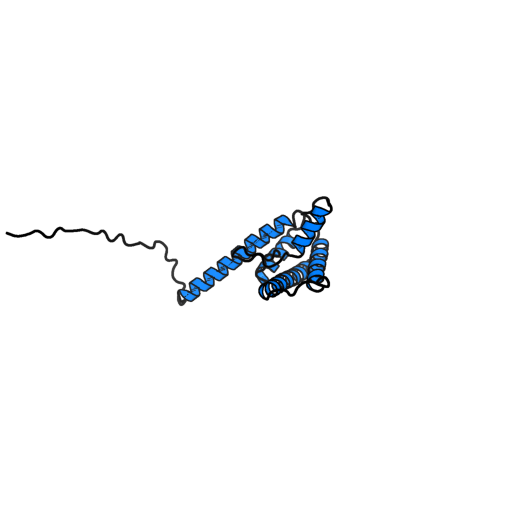 73.69 88 HIS A CA 1
ATOM 657 C C . HIS A 1 88 ? 6.738 3.200 12.755 1.00 73.69 88 HIS A C 1
ATOM 659 O O . HIS A 1 88 ? 7.637 3.446 13.561 1.00 73.69 88 HIS A O 1
ATOM 665 N N . PHE A 1 89 ? 6.245 1.978 12.583 1.00 74.94 89 PHE A N 1
ATOM 666 C CA . PHE A 1 89 ? 6.766 0.816 13.311 1.00 74.94 89 PHE A CA 1
ATOM 667 C C . PHE A 1 89 ? 7.752 0.002 12.467 1.00 74.94 89 PHE A C 1
ATOM 669 O O . PHE A 1 89 ? 8.647 -0.639 13.011 1.00 74.94 89 PHE A O 1
ATOM 676 N N . HIS A 1 90 ? 7.670 0.077 11.138 1.00 82.19 90 HIS A N 1
ATOM 677 C CA . HIS A 1 90 ? 8.650 -0.508 10.225 1.00 82.19 90 HIS A CA 1
ATOM 678 C C . HIS A 1 90 ? 8.681 0.229 8.886 1.00 82.19 90 HIS A C 1
ATOM 680 O O . HIS A 1 90 ? 7.838 1.078 8.609 1.00 82.19 90 HIS A O 1
ATOM 686 N N . ILE A 1 91 ? 9.681 -0.093 8.062 1.00 84.88 91 ILE A N 1
ATOM 687 C CA . ILE A 1 91 ? 9.789 0.416 6.692 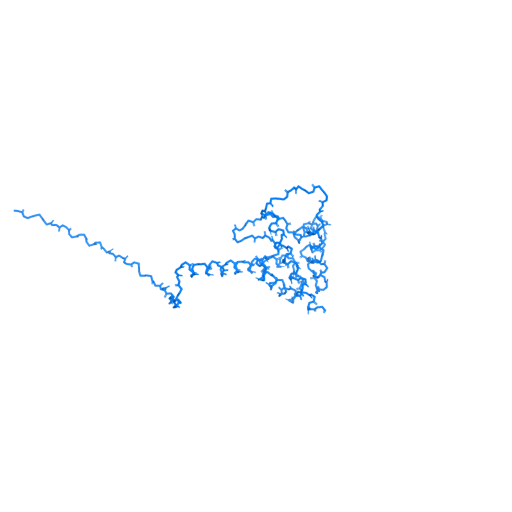1.00 84.88 91 ILE A CA 1
ATOM 688 C C . ILE A 1 91 ? 8.948 -0.493 5.777 1.00 84.88 91 ILE A C 1
ATOM 690 O O . ILE A 1 91 ? 9.283 -1.678 5.665 1.00 84.88 91 ILE A O 1
ATOM 694 N N . PRO A 1 92 ? 7.899 0.028 5.114 1.00 87.38 92 PRO A N 1
ATOM 695 C CA . PRO A 1 92 ? 7.076 -0.737 4.179 1.00 87.38 92 PRO A CA 1
ATOM 696 C C . PRO A 1 92 ? 7.884 -1.239 2.986 1.00 87.38 92 PRO A C 1
ATOM 698 O O . PRO A 1 92 ? 8.805 -0.566 2.513 1.00 87.38 92 PRO A O 1
ATOM 701 N N . LYS A 1 93 ? 7.509 -2.389 2.432 1.00 90.25 93 LYS A N 1
ATOM 702 C CA . LYS A 1 93 ? 8.198 -3.004 1.289 1.00 90.25 93 LYS A CA 1
ATOM 703 C C . LYS A 1 93 ? 8.204 -2.126 0.049 1.00 90.25 93 LYS A C 1
ATOM 705 O O . LYS A 1 93 ? 9.221 -2.076 -0.638 1.00 90.25 93 LYS A O 1
ATOM 710 N N . LEU A 1 94 ? 7.121 -1.404 -0.221 1.00 88.69 94 LEU A N 1
ATOM 711 C CA . LEU A 1 94 ? 7.081 -0.437 -1.318 1.00 88.69 94 LEU A CA 1
ATOM 712 C C . LEU A 1 94 ? 8.081 0.706 -1.123 1.00 88.69 94 LEU A C 1
ATOM 714 O O . LEU A 1 94 ? 8.775 1.072 -2.067 1.00 88.69 94 LEU A O 1
ATOM 718 N N . LEU A 1 95 ? 8.237 1.201 0.108 1.00 87.00 95 LEU A N 1
ATOM 719 C CA . LEU A 1 95 ? 9.231 2.231 0.409 1.00 87.00 95 LEU A CA 1
ATOM 720 C C . LEU A 1 95 ? 10.664 1.689 0.292 1.00 87.00 95 LEU A C 1
ATOM 722 O O . LEU A 1 95 ? 11.550 2.388 -0.188 1.00 87.00 95 LEU A O 1
ATOM 726 N N . VAL A 1 96 ? 10.899 0.424 0.655 1.00 89.06 96 VAL A N 1
ATOM 727 C CA . VAL A 1 96 ? 12.187 -0.240 0.387 1.00 89.06 96 VAL A CA 1
ATOM 728 C C . VAL A 1 96 ? 12.476 -0.278 -1.116 1.00 89.06 96 VAL A C 1
ATOM 730 O O . VAL A 1 96 ? 13.593 0.032 -1.523 1.00 89.06 96 VAL A O 1
ATOM 733 N N . GLN A 1 97 ? 11.484 -0.613 -1.949 1.00 88.25 97 GLN A N 1
ATOM 734 C CA . GLN A 1 97 ? 11.651 -0.604 -3.407 1.00 88.25 97 GLN A CA 1
ATOM 735 C C . GLN A 1 97 ? 11.960 0.802 -3.932 1.00 88.25 97 GLN A C 1
ATOM 737 O O . GLN A 1 97 ? 12.931 0.952 -4.669 1.00 88.25 97 GLN A O 1
ATOM 742 N N . HIS A 1 98 ? 11.218 1.824 -3.495 1.00 87.62 98 HIS A N 1
ATOM 743 C CA . HIS A 1 98 ? 11.491 3.228 -3.825 1.00 87.62 98 HIS A CA 1
ATOM 744 C C . HIS A 1 98 ? 12.954 3.605 -3.532 1.00 87.62 98 HIS A C 1
ATOM 746 O O . HIS A 1 98 ? 13.672 4.100 -4.402 1.00 87.62 98 HIS A O 1
ATOM 752 N N . ILE A 1 99 ? 13.418 3.311 -2.311 1.00 88.94 99 ILE A N 1
ATOM 753 C CA . ILE A 1 99 ? 14.774 3.643 -1.859 1.00 88.94 99 ILE A CA 1
ATOM 754 C C . ILE A 1 99 ? 15.826 2.921 -2.706 1.00 88.94 99 ILE A C 1
ATOM 756 O O . ILE A 1 99 ? 16.810 3.541 -3.100 1.00 88.94 99 ILE A O 1
ATOM 760 N N . ILE A 1 100 ? 15.629 1.633 -3.010 1.00 89.88 100 ILE A N 1
ATOM 761 C CA . ILE A 1 100 ? 16.561 0.858 -3.843 1.00 89.88 100 ILE A CA 1
ATOM 762 C C . ILE A 1 100 ? 16.652 1.452 -5.251 1.00 89.88 100 ILE A C 1
ATOM 764 O O . ILE A 1 100 ? 17.756 1.656 -5.752 1.00 89.88 100 ILE A O 1
ATOM 768 N N . ARG A 1 101 ? 15.513 1.770 -5.875 1.00 90.44 101 ARG A N 1
ATOM 769 C CA . ARG A 1 101 ? 15.471 2.368 -7.218 1.00 90.44 101 ARG A CA 1
ATOM 770 C C . ARG A 1 101 ? 16.165 3.722 -7.264 1.00 90.44 101 ARG A C 1
ATOM 772 O O . ARG A 1 101 ? 16.989 3.968 -8.143 1.00 90.44 101 ARG A O 1
ATOM 779 N N . SER A 1 102 ? 15.871 4.566 -6.275 1.00 88.19 102 SER A N 1
ATOM 780 C CA . SER A 1 102 ? 16.498 5.877 -6.106 1.00 88.19 102 SER A CA 1
ATOM 781 C C . SER A 1 102 ? 18.013 5.750 -5.917 1.00 88.19 102 SER A C 1
ATOM 783 O O . SER A 1 102 ? 18.786 6.409 -6.610 1.00 88.19 102 SER A O 1
ATOM 785 N N . HIS A 1 103 ? 18.458 4.826 -5.060 1.00 91.50 103 HIS A N 1
ATOM 786 C CA . HIS A 1 103 ? 19.879 4.554 -4.837 1.00 91.50 103 HIS A CA 1
ATOM 787 C C . HIS A 1 103 ? 20.600 4.056 -6.099 1.00 91.50 103 HIS A C 1
ATOM 789 O O . HIS A 1 103 ? 21.745 4.435 -6.341 1.00 91.50 103 HIS A O 1
ATOM 795 N N . ASN A 1 104 ? 19.927 3.245 -6.916 1.00 92.06 104 ASN A N 1
ATOM 796 C CA . ASN A 1 104 ? 20.469 2.712 -8.166 1.00 92.06 104 ASN A CA 1
ATOM 797 C C . ASN A 1 104 ? 20.452 3.725 -9.325 1.00 92.06 104 ASN A C 1
ATOM 799 O O . ASN A 1 104 ? 20.983 3.425 -10.394 1.00 92.06 104 ASN A O 1
ATOM 803 N N . GLY A 1 105 ? 19.853 4.907 -9.138 1.00 89.56 105 GLY A N 1
ATOM 804 C CA . GLY A 1 105 ? 19.720 5.915 -10.188 1.00 89.56 105 GLY A CA 1
ATOM 805 C C . GLY A 1 105 ? 18.778 5.492 -11.317 1.00 89.56 105 GLY A C 1
ATOM 806 O O . GLY A 1 105 ? 19.000 5.876 -12.467 1.00 89.56 105 GLY A O 1
ATOM 807 N N . GLU A 1 106 ? 17.758 4.679 -11.017 1.00 88.62 106 GLU A N 1
ATOM 808 C CA . GLU A 1 106 ? 16.722 4.337 -11.995 1.00 88.62 106 GLU A CA 1
ATOM 809 C C . GLU A 1 106 ? 16.000 5.604 -12.476 1.00 88.62 106 GLU A C 1
ATOM 811 O O . GLU A 1 106 ? 15.764 6.542 -11.711 1.00 88.62 106 GLU A O 1
ATOM 816 N N . VAL A 1 107 ? 15.654 5.638 -13.765 1.00 83.06 107 VAL A N 1
ATOM 817 C CA . VAL A 1 107 ? 14.832 6.716 -14.322 1.00 83.06 107 VAL A CA 1
ATOM 818 C C . VAL A 1 107 ? 13.436 6.586 -13.722 1.00 83.06 107 VAL A C 1
ATOM 820 O O . VAL A 1 107 ? 12.813 5.541 -13.878 1.00 83.06 107 VAL A O 1
ATOM 823 N N . ASP A 1 108 ? 12.966 7.650 -13.068 1.00 85.25 108 ASP A N 1
ATOM 824 C CA . ASP A 1 108 ? 11.657 7.717 -12.410 1.00 85.25 108 ASP A CA 1
ATOM 825 C C . ASP A 1 108 ? 11.480 6.688 -11.264 1.00 85.25 108 ASP A C 1
ATOM 827 O O . ASP A 1 108 ? 10.708 5.727 -11.362 1.00 85.25 108 ASP A O 1
ATOM 831 N N . PRO A 1 109 ? 12.220 6.864 -10.149 1.00 84.81 109 PRO A N 1
ATOM 832 C CA . PRO A 1 109 ? 12.189 5.937 -9.015 1.00 84.81 109 PRO A CA 1
ATOM 833 C C . PRO A 1 109 ? 10.826 5.898 -8.302 1.00 84.81 109 PRO A C 1
ATOM 835 O O . PRO A 1 109 ? 10.565 4.957 -7.546 1.00 84.81 109 PRO A O 1
ATOM 838 N N . ASP A 1 110 ? 9.969 6.886 -8.561 1.00 85.94 110 ASP A N 1
ATOM 839 C CA . ASP A 1 110 ? 8.620 7.024 -8.013 1.00 85.94 110 ASP A CA 1
ATOM 840 C C . ASP A 1 110 ? 7.589 6.207 -8.803 1.00 85.94 110 ASP A C 1
ATOM 842 O O . ASP A 1 110 ? 6.539 5.860 -8.277 1.00 85.94 110 ASP A O 1
ATOM 846 N N . ASN A 1 111 ? 7.878 5.787 -10.036 1.00 89.31 111 ASN A N 1
ATOM 847 C CA . ASN A 1 111 ? 6.976 4.946 -10.825 1.00 89.31 111 ASN A CA 1
ATOM 848 C C . ASN A 1 111 ? 7.096 3.457 -10.475 1.00 89.31 111 ASN A C 1
ATOM 850 O O . ASN A 1 111 ? 7.490 2.610 -11.287 1.00 89.31 111 ASN A O 1
ATOM 854 N N . ILE A 1 112 ? 6.798 3.128 -9.222 1.00 92.50 112 ILE A N 1
ATOM 855 C CA . ILE A 1 112 ? 6.946 1.773 -8.685 1.00 92.50 112 ILE A CA 1
ATOM 856 C C . ILE A 1 112 ? 5.847 0.874 -9.225 1.00 92.50 112 ILE A C 1
ATOM 858 O O . ILE A 1 112 ? 6.150 -0.209 -9.718 1.00 92.50 112 ILE A O 1
ATOM 862 N N . LEU A 1 113 ? 4.594 1.331 -9.174 1.00 93.69 113 LEU A N 1
ATOM 863 C CA . LEU A 1 113 ? 3.433 0.550 -9.615 1.00 93.69 113 LEU A CA 1
ATOM 864 C C . LEU A 1 113 ? 3.384 0.355 -11.140 1.00 93.69 113 LEU A C 1
ATOM 866 O O . LEU A 1 113 ? 2.697 -0.551 -11.616 1.00 93.69 113 LEU A O 1
ATOM 870 N N . GLY A 1 114 ? 4.147 1.141 -11.903 1.00 92.62 114 GLY A N 1
ATOM 871 C CA . GLY A 1 114 ? 4.154 1.108 -13.361 1.00 92.62 114 GLY A CA 1
ATOM 872 C C . GLY A 1 114 ? 2.893 1.730 -13.957 1.00 92.62 114 GLY A C 1
ATOM 873 O O . GLY A 1 114 ? 2.191 2.491 -13.302 1.00 92.62 114 GLY A O 1
ATOM 874 N N . ASN A 1 115 ? 2.611 1.397 -15.216 1.00 95.19 115 ASN A N 1
ATOM 875 C CA . ASN A 1 115 ? 1.526 1.982 -16.007 1.00 95.19 115 ASN A CA 1
ATOM 876 C C . ASN A 1 115 ? 0.429 0.982 -16.406 1.00 95.19 115 ASN A C 1
ATOM 878 O O . ASN A 1 115 ? -0.379 1.283 -17.283 1.00 95.19 115 ASN A O 1
ATOM 882 N N . SER A 1 116 ? 0.400 -0.207 -15.797 1.00 96.44 116 SER A N 1
ATOM 883 C CA . SER A 1 116 ? -0.616 -1.225 -16.066 1.00 96.44 116 SER A CA 1
ATOM 884 C C . SER A 1 116 ? -1.059 -1.949 -14.792 1.00 96.44 116 SER A C 1
ATOM 886 O O . SER A 1 116 ? -0.384 -1.917 -13.759 1.00 96.44 116 SER A O 1
ATOM 888 N N . VAL A 1 117 ? -2.199 -2.639 -14.863 1.00 97.31 117 VAL A N 1
ATOM 889 C CA . VAL A 1 117 ? -2.674 -3.498 -13.767 1.00 97.31 117 VAL A CA 1
ATOM 890 C C . VAL A 1 117 ? -1.666 -4.621 -13.505 1.00 97.31 117 VAL A C 1
ATOM 892 O O . VAL A 1 117 ? -1.323 -4.901 -12.359 1.00 97.31 117 VAL A O 1
ATOM 895 N N . GLU A 1 118 ? -1.091 -5.214 -14.552 1.00 97.56 118 GLU A N 1
ATOM 896 C CA . GLU A 1 118 ? -0.115 -6.299 -14.432 1.00 97.56 118 GLU A CA 1
ATOM 897 C C . GLU A 1 118 ? 1.204 -5.836 -13.804 1.00 97.56 118 GLU A C 1
ATOM 899 O O . GLU A 1 118 ? 1.847 -6.618 -13.097 1.00 97.56 118 GLU A O 1
ATOM 904 N N . SER A 1 119 ? 1.645 -4.593 -14.047 1.00 95.62 119 SER A N 1
ATOM 905 C CA . SER A 1 119 ? 2.818 -4.052 -13.349 1.00 95.62 119 SER A CA 1
ATOM 906 C C . SER A 1 119 ? 2.543 -3.874 -11.860 1.00 95.62 119 SER A C 1
ATOM 908 O O . SER A 1 119 ? 3.370 -4.298 -11.050 1.00 95.62 119 SER A O 1
ATOM 910 N N . ALA A 1 120 ? 1.363 -3.366 -11.498 1.00 95.94 120 ALA A N 1
ATOM 911 C CA . ALA A 1 120 ? 0.954 -3.231 -10.105 1.00 95.94 120 ALA A CA 1
ATOM 912 C C . ALA A 1 120 ? 0.831 -4.600 -9.405 1.00 95.94 120 ALA A C 1
ATOM 914 O O . ALA A 1 120 ? 1.316 -4.753 -8.281 1.00 95.94 120 ALA A O 1
ATOM 915 N N . ILE A 1 121 ? 0.284 -5.620 -10.085 1.00 97.38 121 ILE A N 1
ATOM 916 C CA . ILE A 1 121 ? 0.214 -7.001 -9.574 1.00 97.38 121 ILE A CA 1
ATOM 917 C C . ILE A 1 121 ? 1.615 -7.523 -9.259 1.00 97.38 121 ILE A C 1
ATOM 919 O O . ILE A 1 121 ? 1.857 -7.965 -8.139 1.00 97.38 121 ILE A O 1
ATOM 923 N N . ARG A 1 122 ? 2.564 -7.427 -10.201 1.00 96.25 122 ARG A N 1
ATOM 924 C CA . ARG A 1 122 ? 3.941 -7.913 -9.984 1.00 96.25 122 ARG A CA 1
ATOM 925 C C . ARG A 1 122 ? 4.604 -7.251 -8.776 1.00 96.25 122 ARG A C 1
ATOM 927 O O . ARG A 1 122 ? 5.306 -7.914 -8.013 1.00 96.25 122 ARG A O 1
ATOM 934 N N . VAL A 1 123 ? 4.385 -5.951 -8.595 1.00 94.62 123 VAL A N 1
ATOM 935 C CA . VAL A 1 123 ? 4.928 -5.188 -7.464 1.00 94.62 123 VAL A CA 1
ATOM 936 C C . VAL A 1 123 ? 4.325 -5.658 -6.143 1.00 94.62 123 VAL A C 1
ATOM 938 O O . VAL A 1 123 ? 5.067 -5.886 -5.185 1.00 94.62 123 VAL A O 1
ATOM 941 N N . ALA A 1 124 ? 3.004 -5.826 -6.091 1.00 95.12 124 ALA A N 1
ATOM 942 C CA . ALA A 1 124 ? 2.304 -6.267 -4.891 1.00 95.12 124 ALA A CA 1
ATOM 943 C C . ALA A 1 124 ? 2.624 -7.733 -4.541 1.00 95.12 124 ALA A C 1
ATOM 945 O O . ALA A 1 124 ? 2.854 -8.041 -3.372 1.00 95.12 124 ALA A O 1
ATOM 946 N N . GLU A 1 125 ? 2.752 -8.621 -5.532 1.00 96.25 125 GLU A N 1
ATOM 947 C CA . GLU A 1 125 ? 3.212 -10.004 -5.330 1.00 96.25 125 GLU A CA 1
ATOM 948 C C . GLU A 1 125 ? 4.637 -10.042 -4.777 1.00 96.25 125 GLU A C 1
ATOM 950 O O . GLU A 1 125 ? 4.908 -10.773 -3.823 1.00 96.25 125 GLU A O 1
ATOM 955 N N . LYS A 1 126 ? 5.539 -9.209 -5.310 1.00 94.94 126 LYS A N 1
ATOM 956 C CA . LYS A 1 126 ? 6.902 -9.086 -4.784 1.00 94.94 126 LYS A CA 1
ATOM 957 C C . LYS A 1 126 ? 6.908 -8.567 -3.344 1.00 94.94 126 LYS A C 1
ATOM 959 O O . LYS A 1 126 ? 7.620 -9.112 -2.506 1.00 94.94 126 LYS A O 1
ATOM 964 N N . ALA A 1 127 ? 6.128 -7.529 -3.046 1.00 93.12 127 ALA A N 1
ATOM 965 C CA . ALA A 1 127 ? 6.038 -6.974 -1.698 1.00 93.12 127 ALA A CA 1
ATOM 966 C C . ALA A 1 127 ? 5.523 -8.017 -0.692 1.00 93.12 127 ALA A C 1
ATOM 968 O O . ALA A 1 127 ? 6.110 -8.180 0.379 1.00 93.12 127 ALA A O 1
ATOM 969 N N . LEU A 1 128 ? 4.485 -8.771 -1.064 1.00 94.94 128 LEU A N 1
ATOM 970 C CA . LEU A 1 128 ? 3.941 -9.854 -0.249 1.00 94.94 128 LEU A CA 1
ATOM 971 C C . LEU A 1 128 ? 4.961 -10.986 -0.053 1.00 94.94 128 LEU A C 1
ATOM 973 O O . LEU A 1 128 ? 5.173 -11.435 1.073 1.00 94.94 128 LEU A O 1
ATOM 977 N N . TYR A 1 129 ? 5.657 -11.389 -1.119 1.00 95.25 129 TYR A N 1
ATOM 978 C CA . TYR A 1 129 ? 6.734 -12.375 -1.041 1.00 95.25 129 TYR A CA 1
ATOM 979 C C . TYR A 1 129 ? 7.841 -11.929 -0.077 1.00 95.25 129 TYR A C 1
ATOM 981 O O . TYR A 1 129 ? 8.241 -12.705 0.787 1.00 95.25 129 TYR A O 1
ATOM 989 N N . ASP A 1 130 ? 8.291 -10.675 -0.161 1.00 92.44 130 ASP A N 1
ATOM 990 C CA . ASP A 1 130 ? 9.344 -10.121 0.700 1.00 92.44 130 ASP A CA 1
ATOM 991 C C . ASP A 1 130 ? 8.913 -10.014 2.182 1.00 92.44 130 ASP A C 1
ATOM 993 O O . ASP A 1 130 ? 9.767 -9.923 3.075 1.00 92.44 130 ASP A O 1
ATOM 997 N N . ILE A 1 131 ? 7.606 -9.954 2.469 1.00 91.62 131 ILE A N 1
ATOM 998 C CA . ILE A 1 131 ? 7.060 -10.028 3.837 1.00 91.62 131 ILE A CA 1
ATOM 999 C C . ILE A 1 131 ? 7.110 -11.465 4.351 1.00 91.62 131 ILE A C 1
ATOM 1001 O O . ILE A 1 131 ? 7.570 -11.685 5.474 1.00 91.62 131 ILE A O 1
ATOM 1005 N N . ASP A 1 132 ? 6.669 -12.417 3.529 1.00 92.56 132 ASP A N 1
ATOM 1006 C CA . ASP A 1 132 ? 6.583 -13.835 3.888 1.00 92.56 132 ASP A CA 1
ATOM 1007 C C . ASP A 1 132 ? 7.967 -14.521 3.911 1.00 92.56 132 ASP A C 1
ATOM 1009 O O . ASP A 1 132 ? 8.146 -15.542 4.574 1.00 92.56 132 ASP A O 1
ATOM 1013 N N . HIS A 1 133 ? 8.973 -13.920 3.263 1.00 91.94 133 HIS A N 1
ATOM 1014 C CA . HIS A 1 133 ? 10.350 -14.416 3.180 1.00 91.94 133 HIS A CA 1
ATOM 1015 C C . HIS A 1 133 ? 11.352 -13.370 3.706 1.00 91.94 133 HIS A C 1
ATOM 1017 O O . HIS A 1 133 ? 12.120 -12.787 2.933 1.00 91.94 133 HIS A O 1
ATOM 1023 N N . PRO A 1 134 ? 11.365 -13.089 5.023 1.00 87.00 134 PRO A N 1
ATOM 1024 C CA . PRO A 1 134 ? 12.298 -12.130 5.601 1.00 87.00 134 PRO A CA 1
ATOM 1025 C C . PRO A 1 134 ? 13.752 -12.596 5.445 1.00 87.00 134 PRO A C 1
ATOM 1027 O O . PRO A 1 134 ? 14.054 -13.789 5.455 1.00 87.00 134 PRO A O 1
ATOM 1030 N N . LEU A 1 135 ? 14.677 -11.635 5.354 1.00 84.50 135 LEU A N 1
ATOM 1031 C CA . LEU A 1 135 ? 16.106 -11.925 5.250 1.00 84.50 135 LEU A CA 1
ATOM 1032 C C . LEU A 1 135 ? 16.600 -12.707 6.475 1.00 84.50 135 LEU A C 1
ATOM 1034 O O . LEU A 1 135 ? 16.253 -12.393 7.619 1.00 84.50 135 LEU A O 1
ATOM 1038 N N . SER A 1 136 ? 17.451 -13.703 6.227 1.00 82.38 136 SER A N 1
ATOM 1039 C CA . SER A 1 136 ? 18.095 -14.484 7.285 1.00 82.38 136 SER A CA 1
ATOM 1040 C C . SER A 1 136 ? 18.881 -13.576 8.237 1.00 82.38 136 SER A C 1
ATOM 1042 O O . SER A 1 136 ? 19.549 -12.640 7.801 1.00 82.38 136 SER A O 1
ATOM 1044 N N . GLY A 1 137 ? 18.791 -13.844 9.542 1.00 78.31 137 GLY A N 1
ATOM 1045 C CA . GLY A 1 137 ? 19.451 -13.038 10.573 1.00 78.31 137 GLY A CA 1
ATOM 1046 C C . GLY A 1 137 ? 18.729 -11.737 10.939 1.00 78.31 137 GLY A C 1
ATOM 1047 O O . GLY A 1 137 ? 19.284 -10.934 11.687 1.00 78.31 137 GLY A O 1
ATOM 1048 N N . SER A 1 138 ? 17.500 -11.522 10.453 1.00 76.19 138 SER A N 1
ATOM 1049 C CA . SER A 1 138 ? 16.667 -10.405 10.912 1.00 76.19 138 SER A CA 1
ATOM 1050 C C . SER A 1 138 ? 16.458 -10.484 12.434 1.00 76.19 138 SER A C 1
ATOM 1052 O O . SER A 1 138 ? 16.123 -11.560 12.940 1.00 76.19 138 SER A O 1
ATOM 1054 N N . PRO A 1 139 ? 16.637 -9.378 13.180 1.00 77.12 139 PRO A N 1
ATOM 1055 C CA . PRO A 1 139 ? 16.421 -9.373 14.621 1.00 77.12 139 PRO A CA 1
ATOM 1056 C C . PRO A 1 139 ? 14.963 -9.706 14.956 1.00 77.12 139 PRO A C 1
ATOM 1058 O O . PRO A 1 139 ? 14.053 -9.475 14.155 1.00 77.12 139 PRO A O 1
ATOM 1061 N N . ALA A 1 140 ? 14.737 -10.224 16.166 1.00 76.25 14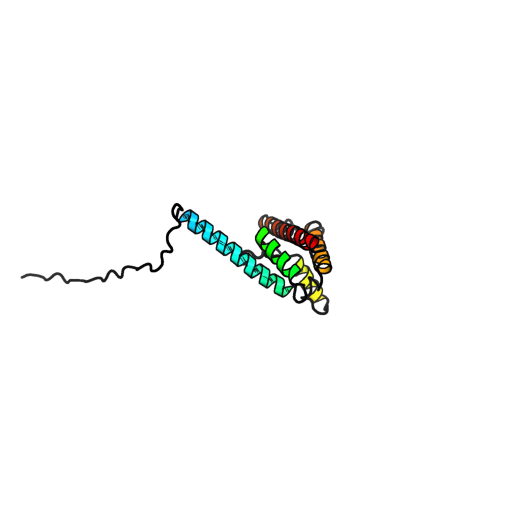0 ALA A N 1
ATOM 1062 C CA . ALA A 1 140 ? 13.388 -10.446 16.669 1.00 76.25 140 ALA A CA 1
ATOM 1063 C C . ALA A 1 140 ? 12.595 -9.128 16.631 1.00 76.25 140 ALA A C 1
ATOM 1065 O O . ALA A 1 140 ? 13.022 -8.113 17.182 1.00 76.25 140 ALA A O 1
ATOM 1066 N N . LYS A 1 141 ? 11.445 -9.146 15.953 1.00 84.12 141 LYS A N 1
ATOM 1067 C CA . LYS A 1 141 ? 10.551 -7.990 15.831 1.00 84.12 141 LYS A CA 1
ATOM 1068 C C . LYS A 1 141 ? 9.786 -7.786 17.141 1.00 84.12 141 LYS A C 1
ATOM 1070 O O . LYS A 1 141 ? 9.309 -8.768 17.713 1.00 84.12 141 LYS A O 1
ATOM 1075 N N . SER A 1 142 ? 9.617 -6.536 17.581 1.00 88.19 142 SER A N 1
ATOM 1076 C CA . SER A 1 142 ? 8.690 -6.232 18.682 1.00 88.19 142 SER A CA 1
ATOM 1077 C C . SER A 1 142 ? 7.254 -6.607 18.295 1.00 88.19 142 SER A C 1
ATOM 1079 O O . SER A 1 142 ? 6.957 -6.830 17.118 1.00 88.19 142 SER A O 1
ATOM 1081 N N . ILE A 1 143 ? 6.357 -6.685 19.278 1.00 89.19 143 ILE A N 1
ATOM 1082 C CA . ILE A 1 143 ? 4.953 -7.041 19.033 1.00 89.19 143 ILE A CA 1
ATOM 1083 C C . ILE A 1 143 ? 4.303 -6.025 18.084 1.00 89.19 143 ILE A C 1
ATOM 1085 O O . ILE A 1 143 ? 3.617 -6.417 17.145 1.00 89.19 143 ILE A O 1
ATOM 1089 N N . GLU A 1 144 ? 4.583 -4.738 18.270 1.00 86.69 144 GLU A N 1
ATOM 1090 C CA . GLU A 1 144 ? 4.062 -3.652 17.437 1.00 86.69 144 GLU A CA 1
ATOM 1091 C C . GLU A 1 144 ? 4.557 -3.779 15.990 1.00 86.69 144 GLU A C 1
ATOM 1093 O O . GLU A 1 144 ? 3.768 -3.716 15.051 1.00 86.69 144 GLU A O 1
ATOM 1098 N N . VAL A 1 145 ? 5.852 -4.062 15.798 1.00 86.81 145 VAL A N 1
ATOM 1099 C CA . VAL A 1 145 ? 6.434 -4.293 14.464 1.00 86.81 145 VAL A CA 1
ATOM 1100 C C . VAL A 1 145 ? 5.774 -5.491 13.777 1.00 86.81 145 VAL A C 1
ATOM 1102 O O . VAL A 1 145 ? 5.543 -5.467 12.566 1.00 86.81 145 VAL A O 1
ATOM 1105 N N . GLN A 1 146 ? 5.474 -6.559 14.522 1.00 88.44 146 GLN A N 1
ATOM 1106 C CA . GLN A 1 146 ? 4.785 -7.730 13.976 1.00 88.44 146 GLN A CA 1
ATOM 1107 C C . GLN A 1 146 ? 3.346 -7.400 13.569 1.00 88.44 146 GLN A C 1
ATOM 1109 O O . GLN A 1 146 ? 2.940 -7.768 12.469 1.00 88.44 146 GLN A O 1
ATOM 1114 N N . GLN A 1 147 ? 2.603 -6.676 14.409 1.00 88.56 147 GLN A N 1
ATOM 1115 C CA . GLN A 1 147 ? 1.227 -6.265 14.121 1.00 88.56 147 GLN A CA 1
ATOM 1116 C C . GLN A 1 147 ? 1.145 -5.390 12.869 1.00 88.56 147 GLN A C 1
ATOM 1118 O O . GLN A 1 147 ? 0.336 -5.663 11.983 1.00 88.56 147 GLN A O 1
ATOM 1123 N N . GLU A 1 148 ? 2.020 -4.395 12.741 1.00 86.44 148 GLU A N 1
ATOM 1124 C CA . GLU A 1 148 ? 2.037 -3.531 11.559 1.00 86.44 148 GLU A CA 1
ATOM 1125 C C . GLU A 1 148 ? 2.534 -4.274 10.312 1.00 86.44 148 GLU A C 1
ATOM 1127 O O . GLU A 1 148 ? 1.988 -4.074 9.229 1.00 86.44 148 GLU A O 1
ATOM 1132 N N . THR A 1 149 ? 3.475 -5.221 10.449 1.00 89.12 149 THR A N 1
ATOM 1133 C CA . THR A 1 149 ? 3.841 -6.120 9.334 1.00 89.12 149 THR A CA 1
ATOM 1134 C C . THR A 1 149 ? 2.624 -6.937 8.873 1.00 89.12 149 THR A C 1
ATOM 1136 O O . THR A 1 149 ? 2.423 -7.116 7.675 1.00 89.12 149 THR A O 1
ATOM 1139 N N . MET A 1 150 ? 1.796 -7.435 9.799 1.00 90.56 150 MET A N 1
ATOM 1140 C CA . MET A 1 150 ? 0.581 -8.184 9.458 1.00 90.56 150 MET A CA 1
ATOM 1141 C C . MET A 1 150 ? -0.478 -7.302 8.787 1.00 90.56 150 MET A C 1
ATOM 1143 O O . MET A 1 150 ? -1.136 -7.767 7.859 1.00 90.56 150 MET A O 1
ATOM 1147 N N . LYS A 1 151 ? -0.619 -6.035 9.196 1.00 90.25 151 LYS A N 1
ATOM 1148 C CA . LYS A 1 151 ? -1.498 -5.068 8.515 1.00 90.25 151 LYS A CA 1
ATOM 1149 C C . LYS A 1 151 ? -1.006 -4.729 7.112 1.00 90.25 151 LYS A C 1
ATOM 1151 O O . LYS A 1 151 ? -1.806 -4.703 6.184 1.00 90.25 151 LYS A O 1
ATOM 1156 N N . GLU A 1 152 ? 0.299 -4.516 6.936 1.00 91.69 152 GLU A N 1
ATOM 1157 C CA . GLU A 1 152 ? 0.894 -4.326 5.608 1.00 91.69 152 GLU A CA 1
ATOM 1158 C C . GLU A 1 152 ? 0.646 -5.556 4.722 1.00 91.69 152 GLU A C 1
ATOM 1160 O O . GLU A 1 152 ? 0.238 -5.434 3.568 1.00 91.69 152 GLU A O 1
ATOM 1165 N N . ARG A 1 153 ? 0.817 -6.758 5.280 1.00 94.00 153 ARG A N 1
ATOM 1166 C CA . ARG A 1 153 ? 0.511 -8.008 4.583 1.00 94.00 153 ARG A CA 1
ATOM 1167 C C . ARG A 1 153 ? -0.956 -8.079 4.158 1.00 94.00 153 ARG A C 1
ATOM 1169 O O . ARG A 1 153 ? -1.232 -8.405 3.007 1.00 94.00 153 ARG A O 1
ATOM 1176 N N . ALA A 1 154 ? -1.884 -7.789 5.073 1.00 95.06 154 ALA A N 1
ATOM 1177 C CA . ALA A 1 154 ? -3.320 -7.795 4.800 1.00 95.06 154 ALA A CA 1
ATOM 1178 C C . ALA A 1 154 ? -3.682 -6.801 3.690 1.00 95.06 154 ALA A C 1
ATOM 1180 O O . ALA A 1 154 ? -4.432 -7.150 2.783 1.00 95.06 154 ALA A O 1
ATOM 1181 N N . PHE A 1 155 ? -3.081 -5.608 3.719 1.00 94.94 155 PHE A N 1
ATOM 1182 C CA . PHE A 1 155 ? -3.226 -4.610 2.666 1.00 94.94 155 PHE A CA 1
ATOM 1183 C C . PHE A 1 155 ? -2.832 -5.162 1.292 1.00 94.94 155 PHE A C 1
ATOM 1185 O O . PHE A 1 155 ? -3.632 -5.088 0.363 1.00 94.94 155 PHE A O 1
ATOM 1192 N N . TYR A 1 156 ? -1.648 -5.772 1.150 1.00 95.88 156 TYR A N 1
ATOM 1193 C CA . TYR A 1 156 ? -1.231 -6.317 -0.149 1.00 95.88 156 TYR A CA 1
ATOM 1194 C C . TYR A 1 156 ? -2.088 -7.493 -0.617 1.00 95.88 156 TYR A C 1
ATOM 1196 O O . TYR A 1 156 ? -2.280 -7.643 -1.820 1.00 95.88 156 TYR A O 1
ATOM 1204 N N . VAL A 1 157 ? -2.617 -8.311 0.298 1.00 97.25 157 VAL A N 1
ATOM 1205 C CA . VAL A 1 157 ? -3.567 -9.378 -0.058 1.00 97.25 157 VAL A CA 1
ATOM 1206 C C . VAL A 1 157 ? -4.847 -8.775 -0.639 1.00 97.25 157 VAL A C 1
ATOM 1208 O O . VAL A 1 157 ? -5.204 -9.114 -1.765 1.00 97.25 157 VAL A O 1
ATOM 1211 N N . ALA A 1 158 ? -5.476 -7.829 0.065 1.00 97.62 158 ALA A N 1
ATOM 1212 C CA . ALA A 1 158 ? -6.689 -7.162 -0.410 1.00 97.62 158 ALA A CA 1
ATOM 1213 C C . ALA A 1 158 ? -6.447 -6.399 -1.725 1.00 97.62 158 ALA A C 1
ATOM 1215 O O . ALA A 1 158 ? -7.253 -6.462 -2.651 1.00 97.62 158 ALA A O 1
ATOM 1216 N N . PHE A 1 159 ? -5.305 -5.718 -1.845 1.00 96.69 159 PHE A N 1
ATOM 1217 C CA . PHE A 1 159 ? -4.922 -5.011 -3.065 1.00 96.69 159 PHE A CA 1
ATOM 1218 C C . PHE A 1 159 ? -4.748 -5.972 -4.247 1.00 96.69 159 PHE A C 1
ATOM 1220 O O . PHE A 1 159 ? -5.278 -5.717 -5.327 1.00 96.69 159 PHE A O 1
ATOM 1227 N N . LEU A 1 160 ? -4.076 -7.112 -4.048 1.00 97.50 160 LEU A N 1
ATOM 1228 C CA . LEU A 1 160 ? -3.912 -8.133 -5.085 1.00 97.50 160 LEU A CA 1
ATOM 1229 C C . LEU A 1 160 ? -5.234 -8.752 -5.525 1.00 97.50 160 LEU A C 1
ATOM 1231 O O . LEU A 1 160 ? -5.407 -8.986 -6.718 1.00 97.50 160 LEU A O 1
ATOM 1235 N N . GLU A 1 161 ? -6.150 -9.026 -4.598 1.00 98.12 161 GLU A N 1
ATOM 1236 C CA . GLU A 1 161 ? -7.478 -9.547 -4.937 1.00 98.12 161 GLU A CA 1
ATOM 1237 C C . GLU A 1 161 ? -8.238 -8.579 -5.848 1.00 98.12 161 GLU A C 1
ATOM 1239 O O . GLU A 1 161 ? -8.769 -8.995 -6.880 1.00 98.12 161 GLU A O 1
ATOM 1244 N N . LYS A 1 162 ? -8.210 -7.280 -5.528 1.00 97.94 162 LYS A N 1
ATOM 1245 C CA . LYS A 1 162 ? -8.850 -6.238 -6.344 1.00 97.94 162 LYS A CA 1
ATOM 1246 C C . LYS A 1 162 ? -8.191 -6.104 -7.713 1.00 97.94 162 LYS A C 1
ATOM 1248 O O . LYS A 1 162 ? -8.891 -6.125 -8.719 1.00 97.94 162 LYS A O 1
ATOM 1253 N N . LEU A 1 163 ? -6.858 -6.059 -7.776 1.00 97.75 163 LEU A N 1
ATOM 1254 C CA . LEU A 1 163 ? -6.132 -5.996 -9.050 1.00 97.75 163 LEU A CA 1
ATOM 1255 C C . LEU A 1 163 ? -6.380 -7.225 -9.932 1.00 97.75 163 LEU A C 1
ATOM 1257 O O . LEU A 1 163 ? -6.555 -7.087 -11.138 1.00 97.75 163 LEU A O 1
ATOM 1261 N N . LYS A 1 164 ? -6.431 -8.429 -9.352 1.00 96.25 164 LYS A N 1
ATOM 1262 C CA . LYS A 1 164 ? -6.724 -9.667 -10.095 1.00 96.25 164 LYS A CA 1
ATOM 1263 C C . LYS A 1 164 ? -8.161 -9.715 -10.611 1.00 96.25 164 LYS A C 1
ATOM 1265 O O . LYS A 1 164 ? -8.404 -10.386 -11.604 1.00 96.25 164 LYS A O 1
ATOM 1270 N N . GLY A 1 165 ? -9.087 -8.994 -9.980 1.00 96.06 165 GLY A N 1
ATOM 1271 C CA . GLY A 1 165 ? -10.439 -8.783 -10.501 1.00 96.06 165 GLY A CA 1
ATOM 1272 C C . GLY A 1 165 ? -10.514 -7.832 -11.704 1.00 96.06 165 GLY A C 1
ATOM 1273 O O . GLY A 1 165 ? -11.545 -7.800 -12.370 1.00 96.06 165 GLY A O 1
ATOM 1274 N N . LEU A 1 166 ? -9.447 -7.072 -11.979 1.00 92.88 166 LEU A N 1
ATOM 1275 C CA . LEU A 1 166 ? -9.342 -6.124 -13.096 1.00 92.88 166 LEU A CA 1
ATOM 1276 C C . LEU A 1 166 ? -8.552 -6.679 -14.298 1.00 92.88 166 LEU A C 1
ATOM 1278 O O . LEU A 1 166 ? -8.547 -6.041 -15.350 1.00 92.88 166 LEU A O 1
ATOM 1282 N N . SER A 1 167 ? -7.856 -7.811 -14.126 1.00 75.50 167 SER A N 1
ATOM 1283 C CA . SER A 1 167 ? -6.967 -8.439 -15.120 1.00 75.50 167 SER A CA 1
ATOM 1284 C C . SER A 1 167 ? -7.663 -9.466 -16.011 1.00 75.50 167 SER A C 1
ATOM 1286 O O . SER A 1 167 ? -8.706 -10.026 -15.612 1.00 75.50 167 SER A O 1
#

Foldseek 3Di:
DDDDDDDDPDPPPPPPPDDPPPDPPPDDPVRVVVVVVVVVLLVLQLVLLLVLCVQQPVQEDVLLVVLSSVLCNVLVHSLQLQGPVRDHQDGQLSNVQLVVCVVVVPDPSSPQCPNDLVSVLVSLVVSLVCLVDPDPPDDDGDPSSVVSSVSSNSSSVSSNVSSVVVD

Secondary structure (DSSP, 8-state):
---PPP-----------TT-----TT--HHHHHHHHHHHHHHHHHHHHHHHHHHHH-TT--HHHHHHHHHHHHHHT--SS-B-TT--BSS--HHHHHHHHHHHTT-SSTT--S-SSHHHHHHHHHHHHHHHHSPPTTPPPPPHHHHHHHHHHHHHHHHHHHHHHTT-